Protein AF-A0A3D0JHU4-F1 (afdb_monomer_lite)

pLDDT: mean 90.3, std 5.46, range [56.41, 97.06]

Sequence (112 aa):
MNRLLGIADPSWPTTSPIEKRAIELGYEAMVSSEPTGLRSRSLEFGLVVIHLPRGGSIQSIIEAMKHFDDAVQFLVLTDMTDEQSVKTLERIPGVSVNSVADIASIAWDELF

Structure (mmCIF, N/CA/C/O backbone):
data_AF-A0A3D0JHU4-F1
#
_entry.id   AF-A0A3D0JHU4-F1
#
loop_
_atom_site.group_PDB
_atom_site.id
_atom_site.type_symbol
_atom_site.label_atom_id
_atom_site.label_alt_id
_atom_site.label_comp_id
_atom_site.label_asym_id
_atom_site.label_entity_id
_atom_site.label_seq_id
_atom_site.pdbx_PDB_ins_code
_atom_site.Cartn_x
_atom_site.Cartn_y
_atom_site.Cartn_z
_atom_site.occupancy
_atom_site.B_iso_or_equiv
_atom_site.auth_seq_id
_atom_site.auth_comp_id
_atom_site.auth_asym_id
_atom_site.auth_atom_id
_atom_site.pdbx_PDB_model_num
ATOM 1 N N . MET A 1 1 ? -14.265 -1.426 12.638 1.00 56.41 1 MET A N 1
ATOM 2 C CA . MET A 1 1 ? -13.150 -2.149 12.000 1.00 56.41 1 MET A CA 1
ATOM 3 C C . MET A 1 1 ? -13.441 -2.138 10.512 1.00 56.41 1 MET A C 1
ATOM 5 O O . MET A 1 1 ? -14.450 -2.711 10.110 1.00 56.41 1 MET A O 1
ATOM 9 N N . ASN A 1 2 ? -12.677 -1.357 9.749 1.00 69.25 2 ASN A N 1
ATOM 10 C CA . ASN A 1 2 ? -12.873 -1.190 8.311 1.00 69.25 2 ASN A CA 1
ATOM 11 C C . ASN A 1 2 ? -12.363 -2.449 7.607 1.00 69.25 2 ASN A C 1
ATOM 13 O O . ASN A 1 2 ? -11.214 -2.825 7.792 1.00 69.25 2 ASN A O 1
ATOM 17 N N . ARG A 1 3 ? -13.234 -3.130 6.857 1.00 82.62 3 ARG A N 1
ATOM 18 C CA . ARG A 1 3 ? -12.909 -4.407 6.193 1.00 82.62 3 ARG A CA 1
ATOM 19 C C . ARG A 1 3 ? -12.423 -4.241 4.759 1.00 82.62 3 ARG A C 1
ATOM 21 O O . ARG A 1 3 ? -12.194 -5.240 4.088 1.00 82.62 3 ARG A O 1
ATOM 28 N N . LEU A 1 4 ? -12.316 -3.004 4.283 1.00 92.62 4 LEU A N 1
ATOM 29 C CA . LEU A 1 4 ? -11.925 -2.713 2.917 1.00 92.62 4 LEU A CA 1
ATOM 30 C C . LEU A 1 4 ? -10.444 -2.332 2.866 1.00 92.62 4 LEU A C 1
ATOM 32 O O . LEU A 1 4 ? -10.014 -1.366 3.502 1.00 92.62 4 LEU A O 1
ATOM 36 N N . LEU A 1 5 ? -9.687 -3.085 2.078 1.00 95.25 5 LEU A N 1
ATOM 37 C CA . LEU A 1 5 ? -8.321 -2.783 1.684 1.00 95.25 5 LEU A CA 1
ATOM 38 C C . LEU A 1 5 ? -8.327 -2.029 0.352 1.00 95.25 5 LEU A C 1
ATOM 40 O O . LEU A 1 5 ? -8.946 -2.467 -0.618 1.00 95.25 5 LEU A O 1
ATOM 44 N N . GLY A 1 6 ? -7.611 -0.911 0.285 1.00 96.25 6 GLY A N 1
ATOM 45 C CA . GLY A 1 6 ? -7.334 -0.223 -0.974 1.00 96.25 6 GLY A CA 1
ATOM 46 C C . GLY A 1 6 ? -5.990 -0.666 -1.538 1.00 96.25 6 GLY A C 1
ATOM 47 O O . GLY A 1 6 ? -5.007 -0.685 -0.807 1.00 96.25 6 GLY A O 1
ATOM 48 N N . ILE A 1 7 ? -5.916 -0.994 -2.825 1.00 97.06 7 ILE A N 1
ATOM 49 C CA . ILE A 1 7 ? -4.653 -1.277 -3.514 1.00 97.06 7 ILE A CA 1
ATOM 50 C C . ILE A 1 7 ? -4.558 -0.372 -4.737 1.00 97.06 7 ILE A C 1
ATOM 52 O O . ILE A 1 7 ? -5.394 -0.431 -5.636 1.00 97.06 7 ILE A O 1
ATOM 56 N N . ALA A 1 8 ? -3.533 0.470 -4.771 1.00 96.50 8 ALA A N 1
ATOM 57 C CA . ALA A 1 8 ? -3.174 1.272 -5.926 1.00 96.50 8 ALA A CA 1
ATOM 58 C C . ALA A 1 8 ? -1.908 0.694 -6.564 1.00 96.50 8 ALA A C 1
ATO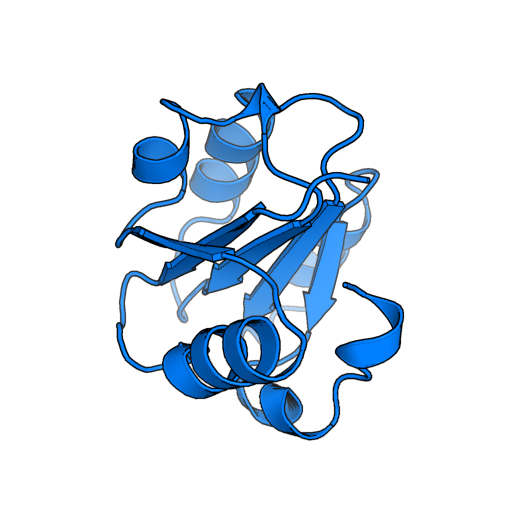M 60 O O . ALA A 1 8 ? -0.819 0.831 -6.009 1.00 96.50 8 ALA A O 1
ATOM 61 N N . ASP A 1 9 ? -2.050 0.047 -7.718 1.00 95.50 9 ASP A N 1
ATOM 62 C CA . ASP A 1 9 ? -0.951 -0.609 -8.419 1.00 95.50 9 ASP A CA 1
ATOM 63 C C . ASP A 1 9 ? -0.949 -0.264 -9.915 1.00 95.50 9 ASP A C 1
ATOM 65 O O . ASP A 1 9 ? -1.675 -0.885 -10.700 1.00 95.50 9 ASP A O 1
ATOM 69 N N . PRO A 1 10 ? -0.105 0.690 -10.352 1.00 93.19 10 PRO A N 1
ATOM 70 C CA . PRO A 1 10 ? 0.002 1.047 -11.765 1.00 93.19 10 PRO A CA 1
ATOM 71 C C . PRO A 1 10 ? 0.625 -0.073 -12.611 1.00 93.19 10 PRO A C 1
ATOM 73 O O . PRO A 1 10 ? 0.586 -0.013 -13.836 1.00 93.19 10 PRO A O 1
ATOM 76 N N . SER A 1 11 ? 1.224 -1.082 -11.973 1.00 91.88 11 SER A N 1
ATOM 77 C CA . SER A 1 11 ? 1.862 -2.242 -12.602 1.00 91.88 11 SER A CA 1
ATOM 78 C C . SER A 1 11 ? 1.181 -3.541 -12.170 1.00 91.88 11 SER A C 1
ATOM 80 O O . SER A 1 11 ? 1.847 -4.559 -11.952 1.00 91.88 11 SER A O 1
ATOM 82 N N . TRP A 1 12 ? -0.147 -3.517 -12.019 1.00 92.44 12 TRP A N 1
ATOM 83 C CA . TRP A 1 12 ? -0.928 -4.718 -11.730 1.00 92.44 12 TRP A CA 1
ATOM 84 C C . TRP A 1 12 ? -0.524 -5.868 -12.676 1.00 92.44 12 TRP A C 1
ATOM 86 O O . TRP A 1 12 ? -0.402 -5.634 -13.883 1.00 92.44 12 TRP A O 1
ATOM 96 N N . PRO A 1 13 ? -0.313 -7.109 -12.188 1.00 93.94 13 PRO A N 1
ATOM 97 C CA . PRO A 1 13 ? -0.700 -7.649 -10.881 1.00 93.94 13 PRO A CA 1
ATOM 98 C C . PRO A 1 13 ? 0.439 -7.760 -9.849 1.00 93.94 13 PRO A C 1
ATOM 100 O O . PRO A 1 13 ? 0.474 -8.739 -9.096 1.00 93.94 13 PRO A O 1
ATOM 103 N N . THR A 1 14 ? 1.366 -6.795 -9.795 1.00 92.44 14 THR A N 1
ATOM 104 C CA . THR A 1 14 ? 2.548 -6.841 -8.902 1.00 92.44 14 THR A CA 1
ATOM 105 C C . THR A 1 14 ? 2.167 -7.090 -7.440 1.00 92.44 14 THR A C 1
ATOM 107 O O . THR A 1 14 ? 2.755 -7.932 -6.767 1.00 92.44 14 THR A O 1
ATOM 110 N N . THR A 1 15 ? 1.123 -6.416 -6.968 1.00 93.81 15 THR A N 1
ATOM 111 C CA . THR A 1 15 ? 0.636 -6.490 -5.581 1.00 93.81 15 THR A CA 1
ATOM 112 C C . THR A 1 15 ? -0.516 -7.477 -5.366 1.00 93.81 15 THR A C 1
ATOM 114 O O . THR A 1 15 ? -1.044 -7.584 -4.260 1.00 93.81 15 THR A O 1
ATOM 117 N N . SER A 1 16 ? -0.880 -8.271 -6.379 1.00 94.94 16 SER A N 1
ATOM 118 C CA . SER A 1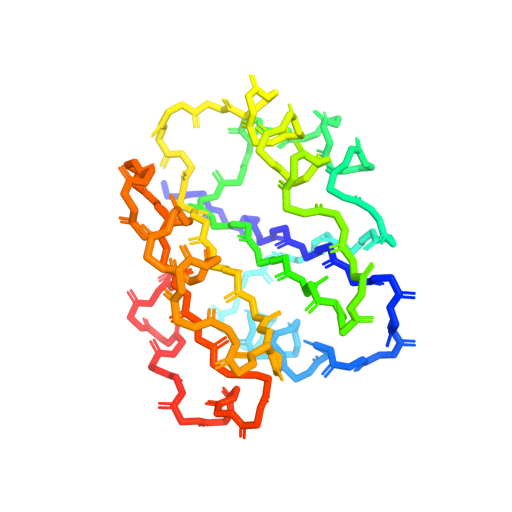 16 ? -1.979 -9.248 -6.280 1.00 94.94 16 SER A CA 1
ATOM 119 C C . SER A 1 16 ? -1.863 -10.292 -5.152 1.00 94.94 16 SER A C 1
ATOM 121 O O . SER A 1 16 ? -2.908 -10.745 -4.680 1.00 94.94 16 SER A O 1
ATOM 123 N N . PRO A 1 17 ? -0.669 -10.692 -4.651 1.00 94.50 17 PRO A N 1
ATOM 124 C CA . PRO A 1 17 ? -0.594 -11.555 -3.468 1.00 94.50 17 PRO A CA 1
ATOM 125 C C . PRO A 1 17 ? -1.266 -10.952 -2.224 1.00 94.50 17 PRO A C 1
ATOM 127 O O . PRO A 1 17 ? -1.804 -11.694 -1.407 1.00 94.50 17 PRO A O 1
ATOM 130 N N . ILE A 1 18 ? -1.279 -9.622 -2.106 1.00 94.88 18 ILE A N 1
ATOM 131 C CA . ILE A 1 18 ? -1.863 -8.894 -0.973 1.00 94.88 18 ILE A CA 1
ATOM 132 C C . ILE A 1 18 ? -3.388 -8.973 -1.023 1.00 94.88 18 ILE A C 1
ATOM 134 O O . ILE A 1 18 ? -4.021 -9.291 -0.020 1.00 94.88 18 ILE A O 1
ATOM 138 N N . GLU A 1 19 ? -3.969 -8.753 -2.206 1.00 95.69 19 GLU A N 1
ATOM 139 C CA . GLU A 1 19 ? -5.409 -8.907 -2.446 1.00 95.69 19 GLU A CA 1
ATOM 140 C C . GLU A 1 19 ? -5.881 -10.309 -2.045 1.00 95.69 19 GLU A C 1
ATOM 142 O O . GLU A 1 19 ? -6.826 -10.458 -1.272 1.00 95.69 19 GLU A O 1
ATOM 147 N N . LYS A 1 20 ? -5.179 -11.346 -2.522 1.00 93.81 20 LYS A N 1
ATOM 148 C CA . LYS A 1 20 ? -5.496 -12.741 -2.189 1.00 93.81 20 LYS A CA 1
ATOM 149 C C . LYS A 1 20 ? -5.455 -12.974 -0.685 1.00 93.81 20 LYS A C 1
ATOM 151 O O . LYS A 1 20 ? -6.378 -13.573 -0.140 1.00 93.81 20 LYS A O 1
ATOM 156 N N . ARG A 1 21 ? -4.418 -12.464 -0.016 1.00 92.62 21 ARG A N 1
ATOM 157 C CA . ARG A 1 21 ? -4.252 -12.629 1.428 1.00 92.62 21 ARG A CA 1
ATOM 158 C C . ARG A 1 21 ? -5.357 -11.934 2.223 1.00 92.62 21 ARG A C 1
ATOM 160 O O . ARG A 1 21 ? -5.865 -12.515 3.176 1.00 92.62 21 ARG A O 1
ATOM 167 N N . ALA A 1 22 ? -5.752 -10.731 1.816 1.00 93.00 22 ALA A N 1
ATOM 168 C CA . ALA A 1 22 ? -6.858 -10.002 2.428 1.00 93.00 22 ALA A CA 1
ATOM 169 C C . ALA A 1 22 ? -8.174 -10.794 2.315 1.00 93.00 22 ALA A C 1
ATOM 171 O O . ALA A 1 22 ? -8.862 -11.005 3.314 1.00 93.00 22 ALA A O 1
ATOM 172 N N . ILE A 1 23 ? -8.477 -11.319 1.123 1.00 93.25 23 ILE A N 1
ATOM 173 C CA . ILE A 1 23 ? -9.681 -12.126 0.874 1.00 93.25 23 ILE A CA 1
ATOM 174 C C . ILE A 1 23 ? -9.680 -13.411 1.713 1.00 93.25 23 ILE A C 1
ATOM 176 O O . ILE A 1 23 ? -10.700 -13.750 2.312 1.00 93.25 23 ILE A O 1
ATOM 180 N N . GLU A 1 24 ? -8.546 -14.114 1.805 1.00 93.50 24 GLU A N 1
ATOM 181 C CA . GLU A 1 24 ? -8.398 -15.306 2.657 1.00 93.50 24 GLU A CA 1
ATOM 182 C C . GLU A 1 24 ? -8.702 -15.025 4.136 1.00 93.50 24 GLU A C 1
ATOM 184 O O . GLU A 1 24 ? -9.212 -15.897 4.840 1.00 93.50 24 GLU A O 1
ATOM 189 N N . LEU A 1 25 ? -8.408 -13.809 4.602 1.00 90.00 25 LEU A N 1
ATOM 190 C CA . LEU A 1 25 ? -8.651 -13.355 5.972 1.00 90.00 25 LEU A CA 1
ATOM 191 C C . LEU A 1 25 ? -10.048 -12.730 6.162 1.00 90.00 25 LEU A C 1
ATOM 193 O O . LEU A 1 25 ? -10.393 -12.318 7.268 1.00 90.00 25 LEU A O 1
ATOM 197 N N . GLY A 1 26 ? -10.880 -12.701 5.114 1.00 91.25 26 GLY A N 1
ATOM 198 C CA . GLY A 1 26 ? -12.263 -12.214 5.163 1.00 91.25 26 GLY A CA 1
ATOM 199 C C . GLY A 1 26 ? -12.432 -10.711 4.925 1.00 91.25 26 GLY A C 1
ATOM 200 O O . GLY A 1 26 ? -13.488 -10.163 5.256 1.00 91.25 26 GLY A O 1
ATOM 201 N N . TYR A 1 27 ? -11.418 -10.053 4.364 1.00 92.00 27 TYR A N 1
ATOM 202 C CA . TYR A 1 27 ? -11.454 -8.647 3.963 1.00 92.00 27 TYR A CA 1
ATOM 203 C C . TYR A 1 27 ? -11.904 -8.508 2.508 1.00 92.00 27 TYR A C 1
ATOM 205 O O . TYR A 1 27 ? -11.711 -9.396 1.677 1.00 92.00 27 TYR A O 1
ATOM 213 N N . GLU A 1 28 ? -12.493 -7.361 2.195 1.00 93.38 28 GLU A N 1
ATOM 214 C CA . GLU A 1 28 ? -12.734 -6.935 0.822 1.00 93.38 28 GLU A CA 1
ATOM 215 C C . GLU A 1 28 ? -11.524 -6.145 0.319 1.00 93.38 28 GLU A C 1
ATOM 217 O O . GLU A 1 28 ? -10.873 -5.437 1.086 1.00 93.38 28 GLU A O 1
ATOM 222 N N . ALA A 1 29 ? -11.242 -6.216 -0.981 1.00 94.44 29 ALA A N 1
ATOM 223 C CA . ALA A 1 29 ? -10.182 -5.438 -1.608 1.00 94.44 29 ALA A CA 1
ATOM 224 C C . ALA A 1 29 ? -10.731 -4.645 -2.797 1.00 94.44 29 ALA A C 1
ATOM 226 O O . ALA A 1 29 ? -11.515 -5.151 -3.600 1.00 94.44 29 ALA A O 1
ATOM 227 N N . MET A 1 30 ? -10.312 -3.388 -2.909 1.00 95.56 30 MET A N 1
ATOM 228 C CA . MET A 1 30 ? -10.561 -2.535 -4.063 1.00 95.56 30 MET A CA 1
ATOM 229 C C . MET A 1 30 ? -9.228 -2.199 -4.719 1.00 95.56 30 MET A C 1
ATOM 231 O O . MET A 1 30 ? -8.370 -1.570 -4.102 1.00 95.56 30 MET A O 1
ATOM 235 N N . VAL A 1 31 ? -9.076 -2.597 -5.979 1.00 96.31 31 VAL A N 1
ATOM 236 C CA . VAL A 1 31 ? -7.861 -2.372 -6.763 1.00 96.31 31 VAL A CA 1
ATOM 237 C C . VAL A 1 31 ? -8.082 -1.235 -7.758 1.00 96.31 31 VAL A C 1
ATOM 239 O O . VAL A 1 31 ? -9.123 -1.146 -8.408 1.00 96.31 31 VAL A O 1
ATOM 242 N N . SER A 1 32 ? -7.085 -0.371 -7.892 1.00 96.00 32 SER A N 1
ATOM 243 C CA . SER A 1 32 ? -7.020 0.713 -8.869 1.00 96.00 32 SER A CA 1
ATOM 244 C C . SER A 1 32 ? -5.599 0.818 -9.421 1.00 96.00 32 SER A C 1
ATOM 246 O O . SER A 1 32 ? -4.643 0.448 -8.746 1.00 96.00 32 SER A O 1
ATOM 248 N N . SER A 1 33 ? -5.429 1.357 -10.628 1.00 93.38 33 SER A N 1
ATOM 249 C CA . SER A 1 33 ? -4.096 1.672 -11.164 1.00 93.38 33 SER A CA 1
ATOM 250 C C . SER A 1 33 ? -3.456 2.881 -10.475 1.00 93.38 33 SER A C 1
ATOM 252 O O . SER A 1 33 ? -2.239 3.015 -10.452 1.00 93.38 33 SER A O 1
ATOM 254 N N . GLU A 1 34 ? -4.275 3.770 -9.911 1.00 91.56 34 GLU A N 1
ATOM 255 C CA . GLU A 1 34 ? -3.837 4.997 -9.246 1.00 91.56 34 GLU A CA 1
ATOM 256 C C . GLU A 1 34 ? -4.553 5.184 -7.902 1.00 91.56 34 GLU A C 1
ATOM 258 O O . GLU A 1 34 ? -5.730 4.817 -7.785 1.00 91.56 34 GLU A O 1
ATOM 263 N N . PRO A 1 35 ? -3.921 5.821 -6.896 1.00 91.94 35 PRO A N 1
ATOM 264 C CA . PRO A 1 35 ? -4.564 6.025 -5.597 1.00 91.94 35 PRO A CA 1
ATOM 265 C C . PRO A 1 35 ? -5.827 6.899 -5.676 1.00 91.94 35 PRO A C 1
ATOM 267 O O . PRO A 1 35 ? -6.772 6.707 -4.915 1.00 91.94 35 PRO A O 1
ATOM 270 N N . THR A 1 36 ? -5.897 7.816 -6.643 1.00 91.00 36 THR A N 1
ATOM 271 C CA . THR A 1 36 ? -7.072 8.665 -6.908 1.00 91.00 36 THR A CA 1
ATOM 272 C C . THR A 1 36 ? -8.321 7.861 -7.274 1.00 91.00 36 THR A C 1
ATOM 274 O O . THR A 1 36 ? -9.430 8.282 -6.942 1.00 91.00 36 THR A O 1
ATOM 277 N N . GLY A 1 37 ? -8.169 6.686 -7.895 1.00 92.00 37 GLY A N 1
ATOM 278 C CA . GLY A 1 37 ? -9.287 5.796 -8.224 1.00 92.00 37 GLY A CA 1
ATOM 279 C C . GLY A 1 37 ? -9.956 5.169 -6.996 1.00 92.00 37 GLY A C 1
ATOM 280 O O . GLY A 1 37 ? -11.126 4.794 -7.057 1.00 92.00 37 GLY A O 1
ATOM 281 N N . LEU A 1 38 ? -9.267 5.137 -5.851 1.00 93.69 38 LEU A N 1
ATOM 282 C CA . LEU A 1 38 ? -9.820 4.657 -4.581 1.00 93.69 38 LEU A CA 1
ATOM 283 C C . LEU A 1 38 ? -10.660 5.729 -3.867 1.00 93.69 38 LEU A C 1
ATOM 285 O O . LEU A 1 38 ? -11.449 5.413 -2.982 1.00 93.69 38 LEU A O 1
ATOM 289 N N . ARG A 1 39 ? -10.559 7.001 -4.276 1.00 88.19 39 ARG A N 1
ATOM 290 C CA . ARG A 1 39 ? -11.174 8.146 -3.582 1.00 88.19 39 ARG A CA 1
ATOM 291 C C . ARG A 1 39 ? -12.679 7.998 -3.337 1.00 88.19 39 ARG A C 1
ATOM 293 O O . ARG A 1 39 ? -13.184 8.520 -2.352 1.00 88.19 39 ARG A O 1
ATOM 300 N N . SER A 1 40 ? -13.402 7.306 -4.217 1.00 88.88 40 SER A N 1
ATOM 301 C CA . SER A 1 40 ? -14.856 7.115 -4.084 1.00 88.88 40 SER A CA 1
ATOM 302 C C . SER A 1 40 ? -15.271 6.389 -2.798 1.00 88.88 40 SER A C 1
ATOM 304 O O . SER A 1 40 ? -16.382 6.609 -2.326 1.00 88.88 40 SER A O 1
ATOM 306 N N . ARG A 1 41 ? -14.375 5.580 -2.217 1.00 89.75 41 ARG A N 1
ATOM 307 C CA . ARG A 1 41 ? -14.587 4.824 -0.973 1.00 89.75 41 ARG A CA 1
ATOM 308 C C . ARG A 1 41 ? -13.584 5.211 0.117 1.00 89.75 41 ARG A C 1
ATOM 310 O O . ARG A 1 41 ? -13.320 4.422 1.016 1.00 89.75 41 ARG A O 1
ATOM 317 N N . SER A 1 42 ? -13.004 6.417 0.051 1.00 86.19 42 SER A N 1
ATOM 318 C CA . SER A 1 42 ? -11.875 6.816 0.911 1.00 86.19 42 SER A CA 1
ATOM 319 C C . SER A 1 42 ? -12.144 6.695 2.417 1.00 86.19 42 SER A C 1
ATOM 321 O O . SER A 1 42 ? -11.216 6.423 3.171 1.00 86.19 42 SER A O 1
ATOM 323 N N . LEU A 1 43 ? -13.403 6.842 2.842 1.00 86.50 43 LEU A N 1
ATOM 324 C CA . LEU A 1 43 ? -13.841 6.735 4.242 1.00 86.50 43 LEU A CA 1
ATOM 325 C C . LEU A 1 43 ? -14.003 5.286 4.738 1.00 86.50 43 LEU A C 1
ATOM 327 O O . LEU A 1 43 ? -14.191 5.057 5.931 1.00 86.50 43 LEU A O 1
ATOM 331 N N . GLU A 1 44 ? -13.977 4.308 3.833 1.00 90.56 44 GLU A N 1
ATOM 332 C CA . GLU A 1 44 ? -14.214 2.895 4.145 1.00 90.56 44 GLU A CA 1
ATOM 333 C C . GLU A 1 44 ? -12.917 2.103 4.335 1.00 90.56 44 GLU A C 1
ATOM 335 O O . GLU A 1 44 ? -12.963 0.976 4.828 1.00 90.56 44 GLU A O 1
ATOM 340 N N . PHE A 1 45 ? -11.766 2.665 3.953 1.00 91.50 45 PHE A N 1
ATOM 341 C CA . PHE A 1 45 ? -10.483 1.976 4.065 1.00 91.50 45 PHE A CA 1
ATOM 342 C C . PHE A 1 45 ? -9.931 2.037 5.488 1.00 91.50 45 PHE A C 1
ATOM 344 O O . PHE A 1 45 ? -10.026 3.056 6.167 1.00 91.50 45 PHE A O 1
ATOM 351 N N . GLY A 1 46 ? -9.353 0.929 5.951 1.00 90.25 46 GLY A N 1
ATOM 352 C CA . GLY A 1 46 ? -8.461 0.923 7.121 1.00 90.25 46 GLY A CA 1
ATOM 353 C C . GLY A 1 46 ? -6.990 1.034 6.715 1.00 90.25 46 GLY A C 1
ATOM 354 O O . GLY A 1 46 ? -6.197 1.685 7.391 1.00 90.25 46 GLY A O 1
ATOM 355 N N . LEU A 1 47 ? -6.660 0.441 5.567 1.00 93.94 47 LEU A N 1
ATOM 356 C CA . LEU A 1 47 ? -5.324 0.385 4.994 1.00 93.94 47 LEU A CA 1
ATOM 357 C C . LEU A 1 47 ? -5.402 0.606 3.480 1.00 93.94 47 LEU A C 1
ATOM 359 O O . LEU A 1 47 ? -6.258 0.032 2.798 1.00 93.94 47 LEU A O 1
ATOM 363 N N . VAL A 1 48 ? -4.479 1.409 2.956 1.00 95.56 48 VAL A N 1
ATOM 364 C CA . VAL A 1 48 ? -4.255 1.589 1.521 1.00 95.56 48 VAL A CA 1
ATOM 365 C C . VAL A 1 48 ? -2.812 1.227 1.183 1.00 95.56 48 VAL A C 1
ATOM 367 O O . VAL A 1 48 ? -1.864 1.846 1.663 1.00 95.56 48 VAL A O 1
ATOM 370 N N . VAL A 1 49 ? -2.640 0.230 0.322 1.00 96.50 49 VAL A N 1
ATOM 371 C CA . VAL A 1 49 ? -1.349 -0.168 -0.235 1.00 96.50 49 VAL A CA 1
ATOM 372 C C . VAL A 1 49 ? -1.125 0.569 -1.550 1.00 96.50 49 VAL A C 1
ATOM 374 O O . VAL A 1 49 ? -1.988 0.559 -2.425 1.00 96.50 49 VAL A O 1
ATOM 377 N N . ILE A 1 50 ? 0.036 1.196 -1.712 1.00 96.06 50 ILE A N 1
ATOM 378 C CA . ILE A 1 50 ? 0.402 1.936 -2.922 1.00 96.06 50 ILE A CA 1
ATOM 379 C C . ILE A 1 50 ? 1.703 1.368 -3.470 1.00 96.06 50 ILE A C 1
ATOM 381 O O . ILE A 1 50 ? 2.744 1.478 -2.829 1.00 96.06 50 ILE A O 1
ATOM 385 N N . HIS A 1 51 ? 1.674 0.809 -4.674 1.00 95.75 51 HIS A N 1
ATOM 386 C CA . HIS A 1 51 ? 2.891 0.461 -5.393 1.00 95.75 51 HIS A CA 1
ATOM 387 C C . HIS A 1 51 ? 3.450 1.703 -6.095 1.00 95.75 51 HIS A C 1
ATOM 389 O O . HIS A 1 51 ? 2.837 2.266 -7.003 1.00 95.75 51 HIS A O 1
ATOM 395 N N . LEU A 1 52 ? 4.639 2.121 -5.666 1.00 93.25 52 LEU A N 1
ATOM 396 C CA . LEU A 1 52 ? 5.422 3.183 -6.277 1.00 93.25 52 LEU A CA 1
ATOM 397 C C . LEU A 1 52 ? 6.551 2.561 -7.122 1.00 93.25 52 LEU A C 1
ATOM 399 O O . LEU A 1 52 ? 7.602 2.210 -6.569 1.00 93.25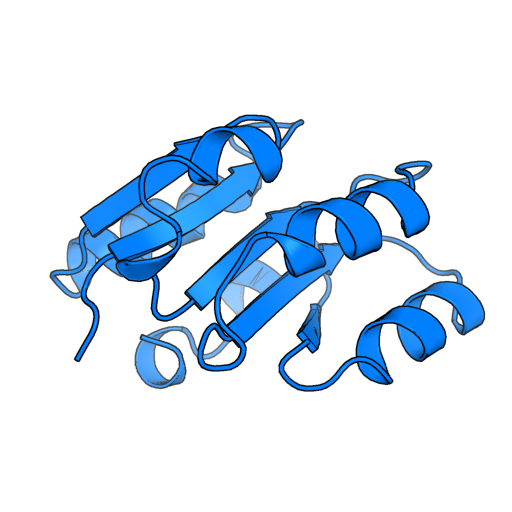 52 LEU A O 1
ATOM 403 N N . PRO A 1 53 ? 6.369 2.429 -8.450 1.00 89.25 53 PRO A N 1
ATOM 404 C CA . PRO A 1 53 ? 7.407 1.904 -9.327 1.00 89.25 53 PRO A CA 1
ATOM 405 C C . PRO A 1 53 ? 8.605 2.857 -9.400 1.00 89.25 53 PRO A C 1
ATOM 407 O O . PRO A 1 53 ? 8.510 4.052 -9.101 1.00 89.25 53 PRO A O 1
ATOM 410 N N . ARG A 1 54 ? 9.753 2.342 -9.854 1.00 85.12 54 ARG A N 1
ATOM 411 C CA . ARG A 1 54 ? 10.953 3.161 -10.075 1.00 85.12 54 ARG A CA 1
ATOM 412 C C . ARG A 1 54 ? 10.656 4.314 -11.036 1.00 85.12 54 ARG A C 1
ATOM 414 O O . ARG A 1 54 ? 10.118 4.103 -12.117 1.00 85.12 54 ARG A O 1
ATOM 421 N N . GLY A 1 55 ? 11.040 5.527 -10.640 1.00 82.81 55 GLY A N 1
ATOM 422 C CA . GLY A 1 55 ? 10.759 6.748 -11.400 1.00 82.81 55 GLY A CA 1
ATOM 423 C C . GLY A 1 55 ? 9.337 7.290 -11.226 1.00 82.81 55 GLY A C 1
ATOM 424 O O . GLY A 1 55 ? 8.997 8.294 -11.848 1.00 82.81 55 GLY A O 1
ATOM 425 N N . GLY A 1 56 ? 8.509 6.660 -10.387 1.00 85.50 56 GLY A N 1
ATOM 426 C CA . GLY A 1 56 ? 7.210 7.197 -10.009 1.00 85.50 56 GLY A CA 1
ATOM 427 C C . GLY A 1 56 ? 7.328 8.473 -9.169 1.00 85.50 56 GLY A C 1
ATOM 428 O O . GLY A 1 56 ? 8.344 8.750 -8.530 1.00 85.50 56 GLY A O 1
ATOM 429 N N . SER A 1 57 ? 6.261 9.269 -9.173 1.00 88.44 57 SER A N 1
ATOM 430 C CA . SER A 1 57 ? 6.224 10.562 -8.491 1.00 88.44 57 SER A CA 1
ATOM 431 C C . SER A 1 57 ? 5.777 10.413 -7.037 1.00 88.44 57 SER A C 1
ATOM 433 O O . SER A 1 57 ? 4.600 10.187 -6.754 1.00 88.44 57 SER A O 1
ATOM 435 N N . ILE A 1 58 ? 6.709 10.625 -6.106 1.00 88.62 58 ILE A N 1
ATOM 436 C CA . ILE A 1 58 ? 6.415 10.716 -4.666 1.00 88.62 58 ILE A CA 1
ATOM 437 C C . ILE A 1 58 ? 5.410 11.833 -4.395 1.00 88.62 58 ILE A C 1
ATOM 439 O O . ILE A 1 58 ? 4.462 11.640 -3.641 1.00 88.62 58 ILE A O 1
ATOM 443 N N . GLN A 1 59 ? 5.571 12.986 -5.050 1.00 88.81 59 GLN A N 1
ATOM 444 C CA . GLN A 1 59 ? 4.671 14.121 -4.864 1.00 88.81 59 GLN A CA 1
ATOM 445 C C . GLN A 1 59 ? 3.230 13.762 -5.237 1.00 88.81 59 GLN A C 1
ATOM 447 O O . GLN A 1 59 ? 2.306 14.124 -4.518 1.00 88.81 59 GLN A O 1
ATOM 452 N N . SER A 1 60 ? 3.037 13.007 -6.320 1.00 88.00 60 SER A N 1
ATOM 453 C CA . SER A 1 60 ? 1.705 12.573 -6.751 1.00 88.00 60 SER A CA 1
ATOM 454 C C . SER A 1 60 ? 1.059 11.622 -5.742 1.00 88.00 60 SER A C 1
ATOM 456 O O . SER A 1 60 ? -0.143 11.708 -5.506 1.00 88.00 60 SER A O 1
ATOM 458 N N . ILE A 1 61 ? 1.851 10.762 -5.095 1.00 89.62 61 ILE A N 1
ATOM 459 C CA . ILE A 1 61 ? 1.369 9.907 -4.004 1.00 89.62 61 ILE A CA 1
ATOM 460 C C . ILE A 1 61 ? 0.953 10.750 -2.800 1.00 89.62 61 ILE A C 1
ATOM 462 O O . ILE A 1 61 ? -0.153 10.576 -2.294 1.00 89.62 61 ILE A O 1
ATOM 466 N N . ILE A 1 62 ? 1.796 11.69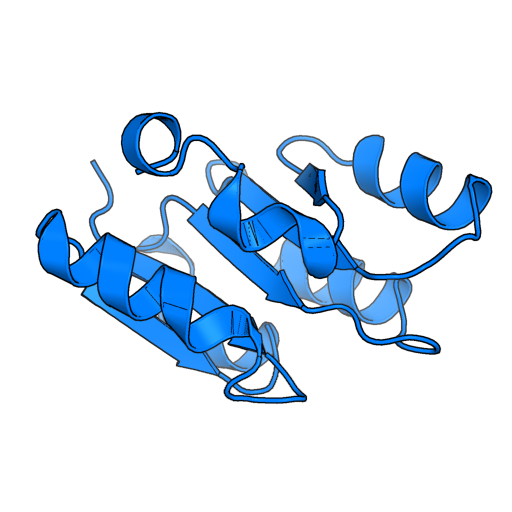6 -2.384 1.00 90.31 62 ILE A N 1
ATOM 467 C CA . ILE A 1 62 ? 1.505 12.594 -1.259 1.00 90.31 62 ILE A CA 1
ATOM 468 C C . ILE A 1 62 ? 0.224 13.389 -1.520 1.00 90.31 62 ILE A C 1
ATOM 470 O O . ILE A 1 62 ? -0.600 13.552 -0.624 1.00 90.31 62 ILE A O 1
ATOM 474 N N . GLU A 1 63 ? 0.030 13.893 -2.738 1.00 90.38 63 GLU A N 1
ATOM 475 C CA . GLU A 1 63 ? -1.200 14.599 -3.096 1.00 90.38 63 GLU A CA 1
ATOM 476 C C . GLU A 1 63 ? -2.425 13.696 -3.052 1.00 90.38 63 GLU A C 1
ATOM 478 O O . GLU A 1 63 ? -3.460 14.115 -2.538 1.00 90.38 63 GLU A O 1
ATOM 483 N N . ALA A 1 64 ? -2.309 12.452 -3.512 1.00 89.00 64 ALA A N 1
ATOM 484 C CA . ALA A 1 64 ? -3.422 11.523 -3.453 1.00 89.00 64 ALA A CA 1
ATOM 485 C C . ALA A 1 64 ? -3.777 11.117 -2.012 1.00 89.00 64 ALA A C 1
ATOM 487 O O . ALA A 1 64 ? -4.961 11.036 -1.689 1.00 89.00 64 ALA A O 1
ATOM 488 N N . MET A 1 65 ? -2.782 10.934 -1.133 1.00 91.00 65 MET A N 1
ATOM 489 C CA . MET A 1 65 ? -2.980 10.621 0.292 1.00 91.00 65 MET A CA 1
ATOM 490 C C . MET A 1 65 ? -3.825 11.680 1.015 1.00 91.00 65 MET A C 1
ATOM 492 O O . MET A 1 65 ? -4.647 11.331 1.855 1.00 91.00 65 MET A O 1
ATOM 496 N N . LYS A 1 66 ? -3.720 12.962 0.632 1.00 89.44 66 LYS A N 1
ATOM 497 C CA . LYS A 1 66 ? -4.519 14.066 1.211 1.00 89.44 66 LYS A CA 1
ATOM 498 C C . LYS A 1 66 ? -6.030 13.942 0.986 1.00 89.44 66 LYS A C 1
ATOM 500 O O . LYS A 1 66 ? -6.792 14.732 1.536 1.00 89.44 66 LYS A O 1
ATOM 505 N N . HIS A 1 67 ? -6.475 13.031 0.123 1.00 88.31 67 HIS A N 1
ATOM 506 C CA . HIS A 1 67 ? -7.897 12.794 -0.138 1.00 88.31 67 HIS A CA 1
ATOM 507 C C . HIS A 1 67 ? -8.517 11.711 0.753 1.00 88.31 67 HIS A C 1
ATOM 509 O O . HIS A 1 67 ? -9.715 11.436 0.627 1.00 88.31 67 HIS A O 1
ATOM 515 N N . PHE A 1 68 ? -7.720 11.092 1.620 1.00 90.00 68 PHE A N 1
ATOM 516 C CA . PHE A 1 68 ? -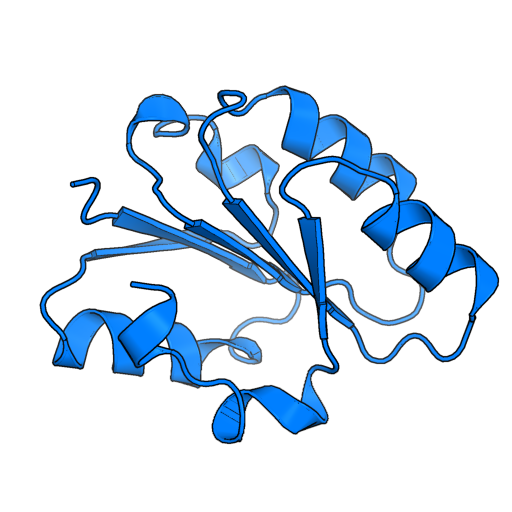8.163 10.093 2.581 1.00 90.00 68 PHE A CA 1
ATOM 517 C C . PHE A 1 68 ? -8.254 10.703 3.979 1.00 90.00 68 PHE A C 1
ATOM 519 O O . PHE A 1 68 ? -7.700 11.768 4.239 1.00 90.00 68 PHE A O 1
ATOM 526 N N . ASP A 1 69 ? -9.000 10.031 4.850 1.00 86.19 69 ASP A N 1
ATOM 527 C CA . ASP A 1 69 ? -9.114 10.409 6.256 1.00 86.19 69 ASP A CA 1
ATOM 528 C C . ASP A 1 69 ? -7.793 10.151 7.001 1.00 86.19 69 ASP A C 1
ATOM 530 O O . ASP A 1 69 ? -7.075 9.203 6.675 1.00 86.19 69 ASP A O 1
ATOM 534 N N . ASP A 1 70 ? -7.494 10.954 8.025 1.00 85.44 70 ASP A N 1
ATOM 535 C CA . ASP A 1 70 ? -6.276 10.824 8.840 1.00 85.44 70 ASP A CA 1
ATOM 536 C C . ASP A 1 70 ? -6.185 9.468 9.573 1.00 85.44 70 ASP A C 1
ATOM 538 O O . ASP A 1 70 ? -5.105 9.063 10.005 1.00 85.44 70 ASP A O 1
ATOM 542 N N . ALA A 1 71 ? -7.304 8.748 9.726 1.00 87.25 71 ALA A N 1
ATOM 543 C CA . ALA A 1 71 ? -7.329 7.405 10.300 1.00 87.25 71 ALA A CA 1
ATOM 544 C C . ALA A 1 71 ? -6.790 6.312 9.354 1.00 87.25 71 ALA A C 1
ATOM 546 O O . ALA A 1 71 ? -6.487 5.209 9.818 1.00 87.25 71 ALA A O 1
ATOM 547 N N . VAL A 1 72 ? -6.675 6.586 8.049 1.00 91.44 72 VAL A N 1
ATOM 548 C CA . VAL A 1 72 ? -6.222 5.606 7.052 1.00 91.44 72 VAL A CA 1
ATOM 549 C C . VAL A 1 72 ? -4.720 5.377 7.185 1.00 91.44 72 VAL A C 1
ATOM 551 O O . VAL A 1 72 ? -3.922 6.308 7.098 1.00 91.44 72 VAL A O 1
ATOM 554 N N . GLN A 1 73 ? -4.323 4.115 7.352 1.00 93.19 73 GLN A N 1
ATOM 555 C CA . GLN A 1 73 ? -2.919 3.729 7.258 1.00 93.19 73 GLN A CA 1
ATOM 556 C C . GLN A 1 73 ? -2.521 3.543 5.794 1.00 93.19 73 GLN A C 1
ATOM 558 O O . GLN A 1 73 ? -3.297 3.044 4.975 1.00 93.19 73 GLN A O 1
ATOM 563 N N . PHE A 1 74 ? -1.287 3.901 5.465 1.00 95.12 74 PHE A N 1
ATOM 564 C CA . PHE A 1 74 ? -0.719 3.754 4.136 1.00 95.12 74 PHE A CA 1
ATOM 565 C C . PHE A 1 74 ? 0.525 2.881 4.173 1.00 95.12 74 PHE A C 1
ATOM 567 O O . PHE A 1 74 ? 1.449 3.117 4.948 1.00 95.12 74 PHE A O 1
ATOM 574 N N . LEU A 1 75 ? 0.584 1.917 3.262 1.00 95.50 75 LEU A N 1
ATOM 575 C CA . LEU A 1 75 ? 1.770 1.110 3.022 1.00 95.50 75 LEU A CA 1
ATOM 576 C C . LEU A 1 75 ? 2.259 1.355 1.595 1.00 95.50 75 LEU A C 1
ATOM 578 O O . LEU A 1 75 ? 1.636 0.920 0.629 1.00 95.50 75 LEU A O 1
ATOM 582 N N . VAL A 1 76 ? 3.376 2.062 1.455 1.00 95.31 76 VAL A N 1
ATOM 583 C CA . VAL A 1 76 ? 4.010 2.301 0.159 1.00 95.31 76 VAL A CA 1
ATOM 584 C C . VAL A 1 76 ? 5.002 1.180 -0.123 1.00 95.31 76 VAL A C 1
ATOM 586 O O . VAL A 1 76 ? 5.955 0.980 0.626 1.00 95.31 76 VAL A O 1
ATOM 589 N N . LEU A 1 77 ? 4.788 0.461 -1.219 1.00 95.25 77 LEU A N 1
ATOM 590 C CA . LEU A 1 77 ? 5.677 -0.584 -1.710 1.00 95.25 77 LEU A CA 1
ATOM 591 C C . LEU A 1 77 ? 6.532 -0.029 -2.840 1.00 95.25 77 LEU A C 1
ATOM 593 O O . LEU A 1 77 ? 5.998 0.463 -3.835 1.00 95.25 77 LEU A O 1
ATOM 597 N N . THR A 1 78 ? 7.853 -0.084 -2.702 1.00 92.44 78 THR A N 1
ATOM 598 C CA . THR A 1 78 ? 8.757 0.509 -3.688 1.00 92.44 78 THR A CA 1
ATOM 599 C C . THR A 1 78 ? 10.127 -0.158 -3.728 1.00 92.44 78 THR A C 1
ATOM 601 O O . THR A 1 78 ? 10.709 -0.457 -2.695 1.00 92.44 78 THR A O 1
ATOM 604 N N . ASP A 1 79 ? 10.685 -0.310 -4.931 1.00 86.75 79 ASP A N 1
ATOM 605 C CA . ASP A 1 79 ? 12.083 -0.724 -5.145 1.00 86.75 79 ASP A CA 1
ATOM 606 C C . ASP A 1 79 ? 13.020 0.486 -5.336 1.00 86.75 79 ASP A C 1
ATOM 608 O O . ASP A 1 79 ? 14.053 0.395 -6.020 1.00 86.75 79 ASP A O 1
ATOM 612 N N . MET A 1 80 ? 12.627 1.658 -4.823 1.00 81.94 80 MET A N 1
ATOM 613 C CA . MET A 1 80 ? 13.484 2.840 -4.800 1.00 81.94 80 MET A CA 1
ATOM 614 C C . MET A 1 80 ? 14.647 2.623 -3.837 1.00 81.94 80 MET A C 1
ATOM 616 O O . MET A 1 80 ? 14.464 2.338 -2.661 1.00 81.94 80 MET A O 1
ATOM 620 N N . THR A 1 81 ? 15.857 2.838 -4.340 1.00 73.88 81 THR A N 1
ATOM 621 C CA . THR A 1 81 ? 17.087 2.800 -3.541 1.00 73.88 81 THR A CA 1
ATOM 622 C C . THR A 1 81 ? 17.483 4.178 -3.009 1.00 73.88 81 THR A C 1
ATOM 624 O O . THR A 1 81 ? 18.487 4.299 -2.315 1.00 73.88 81 THR A O 1
ATOM 627 N N . ASP A 1 82 ? 16.746 5.233 -3.374 1.00 82.88 82 ASP A N 1
ATOM 628 C CA . ASP A 1 82 ? 17.017 6.592 -2.909 1.00 82.88 82 ASP A CA 1
ATOM 629 C C . ASP A 1 82 ? 16.547 6.764 -1.459 1.00 82.88 82 ASP A C 1
ATOM 631 O O . ASP A 1 82 ? 15.355 6.904 -1.179 1.00 82.88 82 ASP A O 1
ATOM 635 N N . GLU A 1 83 ? 17.497 6.767 -0.522 1.00 83.81 83 GLU A N 1
ATOM 636 C CA . GLU A 1 83 ? 17.195 6.878 0.908 1.00 83.81 83 GLU A CA 1
ATOM 637 C C . GLU A 1 83 ? 16.448 8.167 1.267 1.00 83.81 83 GLU A C 1
ATOM 639 O O . GLU A 1 83 ? 15.653 8.177 2.205 1.00 83.81 83 GLU A O 1
ATOM 644 N N . GLN A 1 84 ? 16.710 9.271 0.564 1.00 85.94 84 GLN A N 1
ATOM 645 C CA . GLN A 1 84 ? 16.094 10.557 0.883 1.00 85.94 84 GLN A CA 1
ATOM 646 C C . GLN A 1 84 ? 14.602 10.569 0.534 1.00 85.94 84 GLN A C 1
ATOM 648 O O . GLN A 1 84 ? 13.787 11.110 1.287 1.00 85.94 84 GLN A O 1
ATOM 653 N N . SER A 1 85 ? 14.243 9.938 -0.578 1.00 84.94 85 SER A N 1
ATOM 654 C CA . SER A 1 85 ? 12.870 9.697 -1.008 1.00 84.94 85 SER A CA 1
ATOM 655 C C . SER A 1 85 ? 12.106 8.827 -0.016 1.00 84.94 85 SER A C 1
ATOM 657 O O . SER A 1 85 ? 11.008 9.196 0.401 1.00 84.94 85 SER A O 1
ATOM 659 N N . VAL A 1 86 ? 12.711 7.720 0.425 1.00 86.62 86 VAL A N 1
ATOM 660 C CA . VAL A 1 86 ? 12.120 6.829 1.437 1.00 86.62 86 VAL A CA 1
ATOM 661 C C . VAL A 1 86 ? 11.906 7.578 2.754 1.00 86.62 86 VAL A C 1
ATOM 663 O O . VAL A 1 86 ? 10.779 7.652 3.238 1.00 86.62 86 VAL A O 1
ATOM 666 N N . LYS A 1 87 ? 12.935 8.271 3.260 1.00 89.56 87 LYS A N 1
ATOM 667 C CA . LYS A 1 87 ? 12.844 9.086 4.487 1.00 89.56 87 LYS A CA 1
ATOM 668 C C . LYS A 1 87 ? 11.794 10.192 4.393 1.00 89.56 87 LYS A C 1
ATOM 670 O O . LYS A 1 87 ? 11.236 10.599 5.407 1.00 89.56 87 LYS A O 1
ATOM 675 N N . THR A 1 88 ? 11.547 10.730 3.199 1.00 90.25 88 THR A N 1
ATOM 676 C CA . THR A 1 88 ? 10.491 11.732 2.983 1.00 90.25 88 THR A CA 1
ATOM 677 C C . THR A 1 88 ? 9.105 11.131 3.187 1.00 90.25 88 THR A C 1
ATOM 679 O O . THR A 1 88 ? 8.282 11.747 3.860 1.00 90.25 88 THR A O 1
ATOM 682 N N . LEU A 1 89 ? 8.860 9.937 2.648 1.00 90.31 89 LEU A N 1
ATOM 683 C CA . LEU A 1 89 ? 7.590 9.227 2.803 1.00 90.31 89 LEU A CA 1
ATOM 684 C C . LEU A 1 89 ? 7.364 8.771 4.250 1.00 90.31 89 LEU A C 1
ATOM 686 O O . LEU A 1 89 ? 6.292 9.006 4.792 1.00 90.31 89 LEU A O 1
ATOM 690 N N . GLU A 1 90 ? 8.382 8.211 4.904 1.00 91.38 90 GLU A N 1
ATOM 691 C CA . GLU A 1 90 ? 8.300 7.735 6.298 1.00 91.38 90 GLU A CA 1
ATOM 692 C C . GLU A 1 90 ? 8.052 8.854 7.324 1.00 91.38 90 GLU A C 1
ATOM 694 O O . GLU A 1 90 ? 7.632 8.598 8.449 1.00 91.38 90 GLU A O 1
ATOM 699 N N . ARG A 1 91 ? 8.308 10.119 6.964 1.00 91.56 91 ARG A N 1
ATOM 700 C CA . ARG A 1 91 ? 7.989 11.276 7.819 1.00 91.56 91 ARG A CA 1
ATOM 701 C C . ARG A 1 91 ? 6.505 11.628 7.828 1.00 91.56 91 ARG A C 1
ATOM 703 O O . ARG A 1 91 ? 6.097 12.454 8.644 1.00 91.56 91 ARG A O 1
ATOM 710 N N . ILE A 1 92 ? 5.718 11.070 6.913 1.00 90.12 92 ILE A N 1
ATOM 711 C CA . ILE A 1 92 ? 4.285 11.327 6.831 1.00 90.12 92 ILE A CA 1
ATOM 712 C C . ILE A 1 92 ? 3.584 10.429 7.861 1.00 90.12 92 ILE A C 1
ATOM 714 O O . ILE A 1 92 ? 3.771 9.212 7.833 1.00 90.12 92 ILE A O 1
ATOM 718 N N . PRO A 1 93 ? 2.777 10.993 8.777 1.00 89.06 93 PRO A N 1
ATOM 719 C CA . PRO A 1 93 ? 2.030 10.197 9.744 1.00 89.06 93 PRO A CA 1
ATOM 720 C C . PRO A 1 93 ? 1.158 9.137 9.062 1.00 89.06 93 PRO A C 1
ATOM 722 O O . PRO A 1 93 ? 0.496 9.423 8.069 1.00 89.06 93 PRO A O 1
ATOM 725 N N . GLY A 1 94 ? 1.168 7.916 9.601 1.00 90.19 94 GLY A N 1
ATOM 726 C CA . GLY A 1 94 ? 0.397 6.794 9.059 1.00 90.19 94 GLY A CA 1
ATOM 727 C C . GLY A 1 94 ? 0.987 6.155 7.798 1.00 90.19 94 GLY A C 1
ATOM 728 O O . GLY A 1 94 ? 0.377 5.231 7.270 1.00 90.19 94 GLY A O 1
ATOM 729 N N . VAL A 1 95 ? 2.156 6.598 7.315 1.00 94.12 95 VAL A N 1
ATOM 730 C CA . VAL A 1 95 ? 2.842 5.999 6.159 1.00 94.12 95 VAL A CA 1
ATOM 731 C C . VAL A 1 95 ? 3.962 5.072 6.618 1.00 94.12 95 VAL A C 1
ATOM 733 O O . VAL A 1 95 ? 4.879 5.477 7.327 1.00 94.12 95 VAL A O 1
ATOM 736 N N . SER A 1 96 ? 3.918 3.830 6.147 1.00 93.81 96 SER A N 1
ATOM 737 C CA . SER A 1 96 ? 5.023 2.873 6.211 1.00 93.81 96 SER A CA 1
ATOM 738 C C . SER A 1 96 ? 5.545 2.598 4.805 1.00 93.81 96 SER A C 1
ATOM 740 O O . SER A 1 96 ? 4.761 2.522 3.858 1.00 93.81 96 SER A O 1
ATOM 742 N N . VAL A 1 97 ? 6.857 2.428 4.653 1.00 93.81 97 VAL A N 1
ATOM 743 C CA . VAL A 1 97 ? 7.489 2.136 3.359 1.00 93.81 97 VAL A CA 1
ATOM 744 C C . VAL A 1 97 ? 8.170 0.775 3.432 1.00 93.81 97 VAL A C 1
ATOM 746 O O . VAL A 1 97 ? 8.901 0.501 4.375 1.00 93.81 97 VAL A O 1
ATOM 749 N N . ASN A 1 98 ? 7.919 -0.086 2.448 1.00 93.50 98 ASN A N 1
ATOM 750 C CA . ASN A 1 98 ? 8.543 -1.403 2.336 1.00 93.50 98 ASN A CA 1
ATOM 751 C C . ASN A 1 98 ? 8.968 -1.682 0.891 1.00 93.50 98 ASN A C 1
ATOM 753 O O . ASN A 1 98 ? 8.499 -1.042 -0.052 1.00 93.50 98 ASN A O 1
ATOM 757 N N . SER A 1 99 ? 9.850 -2.662 0.716 1.00 91.75 99 SER A N 1
ATOM 758 C CA . SER A 1 99 ? 10.240 -3.140 -0.608 1.00 91.75 99 SER A CA 1
ATOM 759 C C . SER A 1 99 ? 9.118 -3.952 -1.255 1.00 91.75 99 SER A C 1
ATOM 761 O O . SER A 1 99 ? 8.432 -4.722 -0.577 1.00 91.75 99 SER A O 1
ATOM 763 N N . VAL A 1 100 ? 8.965 -3.858 -2.580 1.00 91.62 100 VAL A N 1
ATOM 764 C CA . VAL A 1 100 ? 8.088 -4.782 -3.326 1.00 91.62 100 VAL A CA 1
ATOM 765 C C . VAL A 1 100 ? 8.608 -6.218 -3.218 1.00 91.62 100 VAL A C 1
ATOM 767 O O . VAL A 1 100 ? 7.816 -7.159 -3.166 1.00 91.62 100 VAL A O 1
ATOM 770 N N . ALA A 1 101 ? 9.927 -6.404 -3.123 1.00 90.75 101 ALA A N 1
ATOM 771 C CA . ALA A 1 101 ? 10.527 -7.726 -2.953 1.00 90.75 101 ALA A CA 1
ATOM 772 C C . ALA A 1 101 ? 10.135 -8.408 -1.625 1.00 90.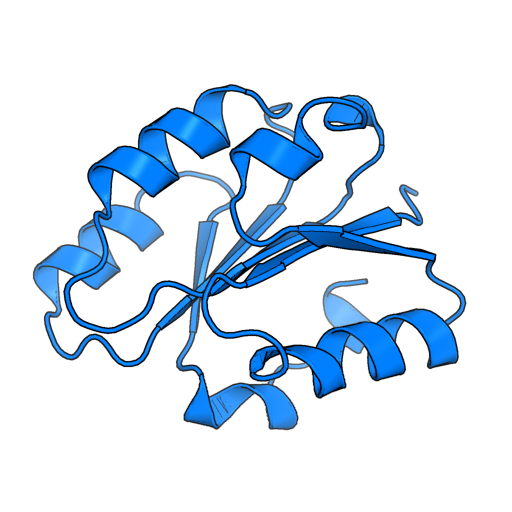75 101 ALA A C 1
ATOM 774 O O . ALA A 1 101 ? 10.138 -9.637 -1.548 1.00 90.75 101 ALA A O 1
ATOM 775 N N . ASP A 1 102 ? 9.738 -7.627 -0.617 1.00 91.44 102 ASP A N 1
ATOM 776 C CA . ASP A 1 102 ? 9.479 -8.102 0.745 1.00 91.44 102 ASP A CA 1
ATOM 777 C C . ASP A 1 102 ? 7.988 -8.355 1.022 1.00 91.44 102 ASP A C 1
ATOM 779 O O . ASP A 1 102 ? 7.619 -8.688 2.149 1.00 91.44 102 ASP A O 1
ATOM 783 N N . ILE A 1 103 ? 7.113 -8.259 0.008 1.00 91.62 103 ILE A N 1
ATOM 784 C CA . ILE A 1 103 ? 5.657 -8.462 0.152 1.00 91.62 103 ILE A CA 1
ATOM 785 C C . ILE A 1 103 ? 5.329 -9.757 0.906 1.00 91.62 103 ILE A C 1
ATOM 787 O O . ILE A 1 103 ? 4.432 -9.769 1.744 1.00 91.62 103 ILE A O 1
ATOM 791 N N . ALA A 1 104 ? 6.049 -10.846 0.634 1.00 88.75 104 ALA A N 1
ATOM 792 C CA . ALA A 1 104 ? 5.798 -12.140 1.269 1.00 88.75 104 ALA A CA 1
ATOM 793 C C . ALA A 1 104 ? 6.212 -12.197 2.752 1.00 88.75 104 ALA A C 1
ATOM 795 O O . ALA A 1 104 ? 5.716 -13.049 3.483 1.00 88.75 104 ALA A O 1
ATOM 796 N N . SER A 1 105 ? 7.124 -11.324 3.186 1.00 89.31 105 SER A N 1
ATOM 797 C CA . SER A 1 105 ? 7.633 -11.269 4.563 1.00 89.31 105 SER A CA 1
ATOM 798 C C . SER A 1 105 ? 6.907 -10.267 5.459 1.00 89.31 105 SER A C 1
ATOM 800 O O . SER A 1 105 ? 7.151 -10.252 6.663 1.00 89.31 105 SER A O 1
ATOM 802 N N . ILE A 1 106 ? 6.022 -9.438 4.902 1.00 91.06 106 ILE A N 1
ATOM 803 C CA . ILE A 1 106 ? 5.200 -8.512 5.686 1.00 91.06 106 ILE A CA 1
ATOM 804 C C . ILE A 1 106 ? 4.167 -9.314 6.495 1.00 91.06 106 ILE A C 1
ATOM 806 O O . ILE A 1 106 ? 3.484 -10.188 5.956 1.00 91.06 106 ILE A O 1
ATOM 810 N N . ALA A 1 107 ? 4.037 -8.998 7.787 1.00 90.56 107 ALA A N 1
ATOM 811 C CA . ALA A 1 107 ? 3.054 -9.588 8.700 1.00 90.56 107 ALA A CA 1
ATOM 812 C C . ALA A 1 107 ? 1.640 -9.041 8.424 1.00 90.56 107 ALA A C 1
ATOM 814 O O . ALA A 1 107 ? 1.098 -8.226 9.167 1.00 90.56 107 ALA A O 1
ATOM 815 N N . TRP A 1 108 ? 1.056 -9.438 7.292 1.00 89.62 108 TRP A N 1
ATOM 816 C CA . TRP A 1 108 ? -0.240 -8.937 6.816 1.00 89.62 108 TRP A CA 1
ATOM 817 C C . TRP A 1 108 ? -1.394 -9.163 7.793 1.00 89.62 108 TRP A C 1
ATOM 819 O O . TRP A 1 108 ? -2.316 -8.361 7.847 1.00 89.62 108 TRP A O 1
ATOM 829 N N . ASP A 1 109 ? -1.343 -10.240 8.568 1.00 86.56 109 ASP A N 1
ATOM 830 C CA . ASP A 1 109 ? -2.321 -10.568 9.603 1.00 86.56 109 ASP A CA 1
ATOM 831 C C . ASP A 1 109 ? -2.342 -9.572 10.770 1.00 86.56 109 ASP A C 1
ATOM 833 O O . ASP A 1 109 ? -3.371 -9.447 11.425 1.00 86.56 109 ASP A O 1
ATOM 837 N N . GLU A 1 110 ? -1.250 -8.840 11.005 1.00 86.56 110 GLU A N 1
ATOM 838 C CA . GLU A 1 110 ? -1.201 -7.760 11.999 1.00 86.56 110 GLU A CA 1
ATOM 839 C C . GLU A 1 110 ? -1.691 -6.416 11.434 1.00 86.56 110 GLU A C 1
ATOM 841 O O . GLU A 1 110 ? -2.066 -5.522 12.194 1.00 86.56 110 GLU A O 1
ATOM 846 N N . LEU A 1 111 ? -1.669 -6.258 10.105 1.00 85.19 111 LEU A N 1
ATOM 847 C CA . LEU A 1 111 ? -2.046 -5.023 9.411 1.00 85.19 111 LEU A CA 1
ATOM 848 C C . LEU A 1 111 ? -3.532 -4.956 9.037 1.00 85.19 111 LEU A C 1
ATOM 850 O O . LEU A 1 111 ? -4.036 -3.859 8.783 1.00 85.19 111 LEU A O 1
ATOM 854 N N . PHE A 1 112 ? -4.206 -6.104 8.949 1.00 82.06 112 PHE A N 1
ATOM 855 C CA . PHE A 1 112 ? -5.621 -6.202 8.596 1.00 82.06 112 PHE A CA 1
ATOM 856 C C . PHE A 1 112 ? -6.528 -6.164 9.831 1.00 82.06 112 PHE A C 1
ATOM 858 O O . PHE A 1 112 ? -6.253 -6.846 10.837 1.00 82.06 112 PHE A O 1
#

Radius of gyration: 12.76 Å; chains: 1; bounding box: 32×30×25 Å

Secondary structure (DSSP, 8-state):
---EEEEE-TTTTTTHHHHHHHHHTT-EEEEESSGGGGGGGTTTEEEEEEEE-TT--HHHHHHHHTTS-TT-EEEEEE----HHHHHHHHTSTTEEEE-GGGGGGS-HHHH-

Foldseek 3Di:
DQQEEEEAALPPPLVVVLCVVSVVVPGHYDYHVHLLVCLVCQARAQEYEYEAEPPRDLVSVVVSCVSHDLNYAYEYEYPDPPPVSQVVQVPDPRYDYYYSVCSVVDPSVVSD